Protein AF-A0A0Q3VH57-F1 (afdb_monomer_lite)

Secondary structure (DSSP, 8-state):
--HHHHHHHGGGG--SEEEEEEEEETTEEEEEEEEEESEEEEETTEEEEEETTEEEEEEE-TT--EEEE-TTSTTEEEEEETTEEEEEE--

Radius of gyration: 12.57 Å; chains: 1; bounding box: 34×26×29 Å

pLDDT: mean 83.64, std 14.16, range [37.16, 96.94]

Structure (mmCIF, N/CA/C/O backbone):
data_AF-A0A0Q3VH57-F1
#
_entry.id   AF-A0A0Q3VH57-F1
#
loop_
_atom_site.group_PDB
_atom_site.id
_atom_site.type_symbol
_atom_site.label_atom_id
_atom_site.label_alt_id
_atom_site.label_comp_id
_atom_site.label_asym_id
_atom_site.label_entity_id
_atom_site.label_seq_id
_atom_site.pdbx_PDB_ins_code
_atom_site.Cartn_x
_atom_site.Cartn_y
_atom_site.Cartn_z
_atom_site.occupancy
_atom_site.B_iso_or_equiv
_atom_site.auth_seq_id
_atom_site.auth_comp_id
_atom_site.auth_asym_id
_atom_site.auth_atom_id
_atom_site.pdbx_PDB_model_num
ATOM 1 N N . MET A 1 1 ? 18.431 -12.012 2.994 1.00 40.66 1 MET A N 1
ATOM 2 C CA . MET A 1 1 ? 17.038 -11.970 2.494 1.00 40.66 1 MET A CA 1
ATOM 3 C C . MET A 1 1 ? 16.057 -12.027 3.673 1.00 40.66 1 MET A C 1
ATOM 5 O O . MET A 1 1 ? 15.181 -12.874 3.690 1.00 40.66 1 MET A O 1
ATOM 9 N N . GLU A 1 2 ? 16.186 -11.133 4.661 1.00 37.16 2 GLU A N 1
ATOM 10 C CA . GLU A 1 2 ? 15.301 -11.097 5.852 1.00 37.16 2 GLU A CA 1
ATOM 11 C C . GLU A 1 2 ? 14.545 -9.760 5.994 1.00 37.16 2 GLU A C 1
ATOM 13 O O . GLU A 1 2 ? 13.759 -9.573 6.915 1.00 37.16 2 GLU A O 1
ATOM 18 N N . THR A 1 3 ? 14.743 -8.822 5.065 1.00 51.53 3 THR A N 1
ATOM 19 C CA . THR A 1 3 ? 14.339 -7.418 5.229 1.00 51.53 3 THR A CA 1
ATOM 20 C C . THR A 1 3 ? 12.931 -7.101 4.708 1.00 51.53 3 THR A C 1
ATOM 22 O O . THR A 1 3 ? 12.270 -6.221 5.246 1.00 51.53 3 THR A O 1
ATOM 25 N N . THR A 1 4 ? 12.431 -7.821 3.698 1.00 55.53 4 THR A N 1
ATOM 26 C CA . THR A 1 4 ? 11.162 -7.489 3.011 1.00 55.53 4 THR A CA 1
ATOM 27 C C . THR A 1 4 ? 9.920 -7.899 3.816 1.00 55.53 4 THR A C 1
ATOM 29 O O . THR A 1 4 ? 8.981 -7.117 3.956 1.00 55.53 4 THR A O 1
ATOM 32 N N . LEU A 1 5 ? 9.926 -9.103 4.403 1.00 53.62 5 LEU A N 1
ATOM 33 C CA . LEU A 1 5 ? 8.798 -9.637 5.184 1.00 53.62 5 LEU A CA 1
ATOM 34 C C . LEU A 1 5 ? 8.637 -8.938 6.543 1.00 53.62 5 LEU A C 1
ATOM 36 O O . LEU A 1 5 ? 7.522 -8.634 6.955 1.00 53.62 5 LEU A O 1
ATOM 40 N N . ALA A 1 6 ? 9.739 -8.623 7.228 1.00 58.81 6 ALA A N 1
ATOM 41 C CA . ALA A 1 6 ? 9.677 -7.891 8.494 1.00 58.81 6 ALA A CA 1
ATOM 42 C C . ALA A 1 6 ? 9.066 -6.490 8.309 1.00 58.81 6 ALA A C 1
ATOM 44 O O . ALA A 1 6 ? 8.258 -6.043 9.125 1.00 58.81 6 ALA A O 1
ATOM 45 N N . ASN A 1 7 ? 9.396 -5.822 7.201 1.00 64.50 7 ASN A N 1
ATOM 46 C CA . ASN A 1 7 ? 8.890 -4.487 6.923 1.00 64.50 7 ASN A CA 1
ATOM 47 C C . ASN A 1 7 ? 7.408 -4.499 6.511 1.00 64.50 7 ASN A C 1
ATOM 49 O O . ASN A 1 7 ? 6.676 -3.611 6.941 1.00 64.50 7 ASN A O 1
ATOM 53 N N . ILE A 1 8 ? 6.921 -5.487 5.746 1.00 73.00 8 ILE A N 1
ATOM 54 C CA . ILE A 1 8 ? 5.502 -5.503 5.342 1.00 73.00 8 ILE A CA 1
ATOM 55 C C . ILE A 1 8 ? 4.568 -5.730 6.538 1.00 73.00 8 ILE A C 1
ATOM 57 O O . ILE A 1 8 ? 3.523 -5.090 6.632 1.00 73.00 8 ILE A O 1
ATOM 61 N N . HIS A 1 9 ? 4.979 -6.541 7.521 1.00 75.81 9 HIS A N 1
ATOM 62 C CA . HIS A 1 9 ? 4.228 -6.697 8.769 1.00 75.81 9 HIS A CA 1
ATOM 63 C C . HIS A 1 9 ? 4.134 -5.394 9.572 1.00 75.81 9 HIS A C 1
ATOM 65 O O . HIS A 1 9 ? 3.162 -5.207 10.296 1.00 75.81 9 HIS A O 1
ATOM 71 N N . SER A 1 10 ? 5.072 -4.451 9.408 1.00 79.38 10 SER A N 1
ATOM 72 C CA . SER A 1 10 ? 4.973 -3.140 10.062 1.00 79.38 10 SER A CA 1
ATOM 73 C C . SER A 1 10 ? 3.764 -2.327 9.589 1.00 79.38 10 SER A C 1
ATOM 75 O O . SER A 1 10 ? 3.308 -1.453 10.320 1.00 79.38 10 SER A O 1
ATOM 77 N N . LEU A 1 11 ? 3.188 -2.626 8.418 1.00 82.94 11 LEU A N 1
ATOM 78 C CA . LEU A 1 11 ? 1.996 -1.931 7.929 1.00 82.94 11 LEU A CA 1
ATOM 79 C C . LEU A 1 11 ? 0.756 -2.172 8.792 1.00 82.94 11 LEU A C 1
ATOM 81 O O . LEU A 1 11 ? -0.137 -1.327 8.811 1.00 82.94 11 LEU A O 1
ATOM 85 N N . SER A 1 12 ? 0.702 -3.270 9.553 1.00 83.25 12 SER A N 1
ATOM 86 C CA . SER A 1 12 ? -0.432 -3.550 10.442 1.00 83.25 12 SER A CA 1
ATOM 87 C C . SER A 1 12 ? -0.564 -2.540 11.588 1.00 83.25 12 SER A C 1
ATOM 89 O O . SER A 1 12 ? -1.554 -2.566 12.317 1.00 83.25 12 SER A O 1
ATOM 91 N N . GLN A 1 13 ? 0.432 -1.666 11.788 1.00 86.94 13 GLN A N 1
ATOM 92 C CA . GLN A 1 13 ? 0.355 -0.577 12.760 1.00 86.94 13 GLN A CA 1
ATOM 93 C C . GLN A 1 13 ? -0.600 0.544 12.318 1.00 86.94 13 GLN A C 1
ATOM 95 O O . GLN A 1 13 ? -1.152 1.238 13.174 1.00 86.94 13 GLN A O 1
ATOM 100 N N . PHE A 1 14 ? -0.806 0.717 11.006 1.00 90.88 14 PHE A N 1
ATOM 101 C CA . PHE A 1 14 ? -1.701 1.735 10.463 1.00 90.88 14 PHE A CA 1
ATOM 102 C C . PHE A 1 14 ? -3.150 1.266 10.564 1.00 90.88 14 PHE A C 1
ATOM 104 O O . PHE A 1 14 ? -3.495 0.151 10.173 1.00 90.88 14 PHE A O 1
ATOM 111 N N . LYS A 1 15 ? -4.008 2.128 11.107 1.00 93.50 15 LYS A N 1
ATOM 112 C CA . LYS A 1 15 ? -5.422 1.837 11.355 1.00 93.50 15 LYS A CA 1
ATOM 113 C C . LYS A 1 15 ? -6.223 3.126 11.438 1.00 93.50 15 LYS A C 1
ATOM 115 O O . LYS A 1 15 ? -5.702 4.134 11.907 1.00 93.50 15 LYS A O 1
ATOM 120 N N . ASN A 1 16 ? -7.498 3.061 11.065 1.00 95.25 16 ASN A N 1
ATOM 121 C CA . ASN A 1 16 ? -8.445 4.181 11.144 1.00 95.25 16 ASN A CA 1
ATOM 122 C C . ASN A 1 16 ? -7.921 5.473 10.496 1.00 95.25 16 ASN A C 1
ATOM 124 O O . ASN A 1 16 ? -8.001 6.551 11.084 1.00 95.25 16 ASN A O 1
ATOM 128 N N . GLN A 1 17 ? -7.351 5.359 9.299 1.00 95.00 17 GLN A N 1
ATOM 129 C CA . GLN A 1 17 ? -6.733 6.483 8.604 1.00 95.00 17 GLN A CA 1
ATOM 130 C C . GLN A 1 17 ? -6.895 6.369 7.089 1.00 95.00 17 GLN A C 1
ATOM 132 O O . GLN A 1 17 ? -7.446 5.398 6.567 1.00 95.00 17 GLN A O 1
ATOM 137 N N . GLN A 1 18 ? -6.433 7.393 6.378 1.00 95.44 18 GLN A N 1
ATOM 138 C CA . GLN A 1 18 ? -6.340 7.363 4.927 1.00 95.44 18 GLN A CA 1
ATOM 139 C C . GLN A 1 18 ? -5.026 6.698 4.493 1.00 95.44 18 GLN A C 1
ATOM 141 O O . GLN A 1 18 ? -4.019 6.762 5.200 1.00 95.44 18 GLN A O 1
ATOM 146 N N . VAL A 1 19 ? -5.037 6.081 3.315 1.00 94.31 19 VAL A N 1
ATOM 147 C CA . VAL A 1 19 ? -3.839 5.732 2.546 1.00 94.31 19 VAL A CA 1
ATOM 148 C C . VAL A 1 19 ? -3.962 6.329 1.148 1.00 94.31 19 VAL A C 1
ATOM 150 O O . VAL A 1 19 ? -5.048 6.349 0.561 1.00 94.31 19 VAL A O 1
ATOM 153 N N . ILE A 1 20 ? -2.850 6.837 0.626 1.00 95.56 20 ILE A N 1
ATOM 154 C CA . ILE A 1 20 ? -2.696 7.214 -0.777 1.00 95.56 20 ILE A CA 1
ATOM 155 C C . ILE A 1 20 ? -1.836 6.145 -1.444 1.00 95.56 20 ILE A C 1
ATOM 157 O O . ILE A 1 20 ? -0.755 5.829 -0.951 1.00 95.56 20 ILE A O 1
ATOM 161 N N . ILE A 1 21 ? -2.325 5.605 -2.555 1.00 94.19 21 ILE A N 1
ATOM 162 C CA . ILE A 1 21 ? -1.676 4.547 -3.323 1.00 94.19 21 ILE A CA 1
ATOM 163 C C . ILE A 1 21 ? -1.385 5.087 -4.720 1.00 94.19 21 ILE A C 1
ATOM 165 O O . ILE A 1 21 ? -2.310 5.464 -5.437 1.00 94.19 21 ILE A O 1
ATOM 169 N N . ASN A 1 22 ? -0.116 5.126 -5.109 1.00 95.00 22 ASN A N 1
ATOM 170 C CA . ASN A 1 22 ? 0.302 5.518 -6.453 1.00 95.00 22 ASN A CA 1
ATOM 171 C C . ASN A 1 22 ? 0.822 4.292 -7.205 1.00 95.00 22 ASN A C 1
ATOM 173 O O . ASN A 1 22 ? 1.642 3.552 -6.667 1.00 95.00 22 ASN A O 1
ATOM 177 N N . PHE A 1 23 ? 0.398 4.117 -8.451 1.00 93.19 23 PHE A N 1
ATOM 178 C CA . PHE A 1 23 ? 0.867 3.071 -9.353 1.00 93.19 23 PHE A CA 1
ATOM 179 C C . PHE A 1 23 ? 1.679 3.698 -10.475 1.00 93.19 23 PHE A C 1
ATOM 181 O O . PHE A 1 23 ? 1.200 4.609 -11.152 1.00 93.19 23 PHE A O 1
ATOM 188 N N . TYR A 1 24 ? 2.881 3.181 -10.679 1.00 93.56 24 TYR A N 1
ATOM 189 C CA . TYR A 1 24 ? 3.799 3.609 -11.718 1.00 93.56 24 TYR A CA 1
ATOM 190 C C . TYR A 1 24 ? 4.101 2.460 -12.680 1.00 93.56 24 TYR A C 1
ATOM 192 O O . TYR A 1 24 ? 4.304 1.325 -12.237 1.00 93.56 24 TYR A O 1
ATOM 200 N N . GLU A 1 25 ? 4.187 2.777 -13.970 1.00 93.12 25 GLU A N 1
ATOM 201 C CA . GLU A 1 25 ? 4.733 1.915 -15.022 1.00 93.12 25 GLU A CA 1
ATOM 202 C C . GLU A 1 25 ? 5.790 2.706 -15.798 1.00 93.12 25 GLU A C 1
ATOM 204 O O . GLU A 1 25 ? 5.528 3.834 -16.194 1.00 93.12 25 GLU A O 1
ATOM 209 N N . GLU A 1 26 ? 6.994 2.151 -15.969 1.00 91.94 26 GLU A N 1
ATOM 210 C CA . GLU A 1 26 ? 8.121 2.835 -16.639 1.00 91.94 26 GLU A CA 1
ATOM 211 C C . GLU A 1 26 ? 8.406 4.237 -16.058 1.00 91.94 26 GLU A C 1
ATOM 213 O O . GLU A 1 26 ? 8.659 5.197 -16.777 1.00 91.94 26 GLU A O 1
ATOM 218 N N . ASP A 1 27 ? 8.342 4.345 -14.724 1.00 88.50 27 ASP A N 1
ATOM 219 C CA . ASP A 1 27 ? 8.454 5.591 -13.948 1.00 88.50 27 ASP A CA 1
ATOM 220 C C . ASP A 1 27 ? 7.347 6.642 -14.182 1.00 88.50 27 ASP A C 1
ATOM 222 O O . ASP A 1 27 ? 7.353 7.692 -13.529 1.00 88.50 27 ASP A O 1
ATOM 226 N N . GLU A 1 28 ? 6.334 6.355 -15.001 1.00 94.25 28 GLU A N 1
ATOM 227 C CA . GLU A 1 28 ? 5.166 7.216 -15.189 1.00 94.25 28 GLU A CA 1
ATOM 228 C C . GLU A 1 28 ? 4.041 6.857 -14.216 1.00 94.25 28 GLU A C 1
ATOM 230 O O . GLU A 1 28 ? 3.693 5.691 -14.048 1.00 94.25 28 GLU A O 1
ATOM 235 N N . LEU A 1 29 ? 3.442 7.863 -13.568 1.00 95.44 29 LEU A N 1
ATOM 236 C CA . LEU A 1 29 ? 2.274 7.663 -12.707 1.00 95.44 29 LEU A CA 1
ATOM 237 C C . LEU A 1 29 ? 1.051 7.331 -13.572 1.00 95.44 29 LEU A C 1
ATOM 239 O O . LEU A 1 29 ? 0.481 8.223 -14.200 1.00 95.44 29 LEU A O 1
ATOM 243 N N . VAL A 1 30 ? 0.615 6.072 -13.548 1.00 96.19 30 VAL A N 1
ATOM 244 C CA . VAL A 1 30 ? -0.525 5.595 -14.347 1.00 96.19 30 VAL A CA 1
ATOM 245 C C . VAL A 1 30 ? -1.845 5.612 -13.579 1.00 96.19 30 VAL A C 1
ATOM 247 O O . VAL A 1 30 ? -2.906 5.763 -14.182 1.00 96.19 30 VAL A O 1
ATOM 250 N N . GLN A 1 31 ? -1.808 5.484 -12.249 1.00 95.62 31 GLN A N 1
ATOM 251 C CA . GLN A 1 31 ? -3.009 5.494 -11.412 1.00 95.62 31 GLN A CA 1
ATOM 252 C C . GLN A 1 31 ? -2.704 6.014 -10.007 1.00 95.62 31 GLN A C 1
ATOM 254 O O . GLN A 1 31 ? -1.623 5.796 -9.461 1.00 95.62 31 GLN A O 1
ATOM 259 N N . ARG A 1 32 ? -3.684 6.692 -9.403 1.00 95.81 32 ARG A N 1
ATOM 260 C CA . ARG A 1 32 ? -3.621 7.171 -8.023 1.00 95.81 32 ARG A CA 1
ATOM 261 C C . ARG A 1 32 ? -4.952 6.961 -7.323 1.00 95.81 32 ARG A C 1
ATOM 263 O O . ARG A 1 32 ? -5.963 7.499 -7.758 1.00 95.81 32 ARG A O 1
ATOM 270 N N . GLU A 1 33 ? -4.908 6.266 -6.198 1.00 94.94 33 GLU A N 1
ATOM 271 C CA . GLU A 1 33 ? -6.058 5.993 -5.344 1.00 94.94 33 GLU A CA 1
ATOM 272 C C . GLU A 1 33 ? -5.868 6.626 -3.967 1.00 94.94 33 GLU A C 1
ATOM 274 O O . GLU A 1 33 ? -4.759 6.707 -3.437 1.00 94.94 33 GLU A O 1
ATOM 279 N N . GLY A 1 34 ? -6.965 7.076 -3.366 1.00 95.25 34 GLY A N 1
ATOM 280 C CA . GLY A 1 34 ? -6.991 7.550 -1.989 1.00 95.25 34 GLY A CA 1
ATOM 281 C C . GLY A 1 34 ? -8.195 6.960 -1.277 1.00 95.25 34 GLY A C 1
ATOM 282 O O . GLY A 1 34 ? -9.324 7.254 -1.658 1.00 95.25 34 GLY A O 1
ATOM 283 N N . LEU A 1 35 ? -7.969 6.161 -0.235 1.00 95.44 35 LEU A N 1
ATOM 284 C CA . LEU A 1 35 ? -9.059 5.511 0.494 1.00 95.44 35 LEU A CA 1
ATOM 285 C C . LEU A 1 35 ? -8.882 5.592 2.009 1.00 95.44 35 LEU A C 1
ATOM 287 O O . LEU A 1 35 ? -7.770 5.555 2.531 1.00 95.44 35 LEU A O 1
ATOM 291 N N . PHE A 1 36 ? -10.008 5.691 2.711 1.00 96.50 36 PHE A N 1
ATOM 292 C CA . PHE A 1 36 ? -10.068 5.517 4.159 1.00 96.50 36 PHE A CA 1
ATOM 293 C C . PHE A 1 36 ? -10.256 4.042 4.494 1.00 96.50 36 PHE A C 1
ATOM 295 O O . PHE A 1 36 ? -11.110 3.378 3.905 1.00 96.50 36 PHE A O 1
ATOM 302 N N . PHE A 1 37 ? -9.504 3.559 5.477 1.00 96.12 37 PHE A N 1
ATOM 303 C CA . PHE A 1 37 ? -9.592 2.194 5.976 1.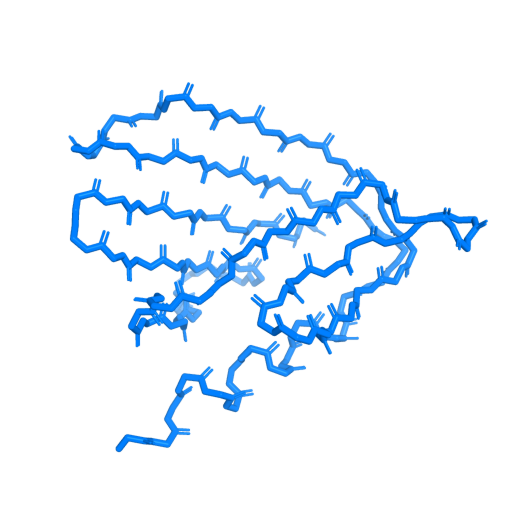00 96.12 37 PHE A CA 1
ATOM 304 C C . PHE A 1 37 ? -9.512 2.170 7.506 1.00 96.12 37 PHE A C 1
ATOM 306 O O . PHE A 1 37 ? -8.956 3.065 8.145 1.00 96.12 37 PHE A O 1
ATOM 313 N N . GLU A 1 38 ? -10.070 1.125 8.101 1.00 96.94 38 GLU A N 1
ATOM 314 C CA . GLU A 1 38 ? -10.063 0.891 9.547 1.00 96.94 38 GLU A CA 1
ATOM 315 C C . GLU A 1 38 ? -8.972 -0.094 9.942 1.00 96.94 38 GLU A C 1
ATOM 317 O O . GLU A 1 38 ? -8.271 0.123 10.929 1.00 96.94 38 GLU A O 1
ATOM 322 N N . SER A 1 39 ? -8.793 -1.155 9.154 1.00 94.44 39 SER A N 1
ATOM 323 C CA . SER A 1 39 ? -7.763 -2.164 9.390 1.00 94.44 39 SER A CA 1
ATOM 324 C C . SER A 1 39 ? -7.084 -2.607 8.101 1.00 94.44 39 SER A C 1
ATOM 326 O O . SER A 1 39 ? -7.665 -2.547 7.015 1.00 94.44 39 SER A O 1
ATOM 328 N N . LEU A 1 40 ? -5.832 -3.031 8.244 1.00 92.56 40 LEU A N 1
ATOM 329 C CA . LEU A 1 40 ? -4.993 -3.548 7.175 1.00 92.56 40 LEU A CA 1
ATOM 330 C C . LEU A 1 40 ? -4.485 -4.928 7.586 1.00 92.56 40 LEU A C 1
ATOM 332 O O . LEU A 1 40 ? -3.993 -5.109 8.703 1.00 92.56 40 LEU A O 1
ATOM 336 N N . GLN A 1 41 ? -4.620 -5.900 6.690 1.00 90.31 41 GLN A N 1
ATOM 337 C CA . GLN A 1 41 ? -4.197 -7.278 6.916 1.00 90.31 41 GLN A CA 1
ATOM 338 C C . GLN A 1 41 ? -3.452 -7.829 5.705 1.00 90.31 41 GLN A C 1
ATOM 340 O O . GLN A 1 41 ? -3.624 -7.358 4.582 1.00 90.31 41 GLN A O 1
ATOM 345 N N . ILE A 1 42 ? -2.621 -8.838 5.951 1.00 86.25 42 ILE A N 1
ATOM 346 C CA . ILE A 1 42 ? -1.915 -9.582 4.914 1.00 86.25 42 ILE A CA 1
ATOM 347 C C . ILE A 1 42 ? -2.512 -10.983 4.866 1.00 86.25 42 ILE A C 1
ATOM 349 O O . ILE A 1 42 ? -2.413 -11.721 5.845 1.00 86.25 42 ILE A O 1
ATOM 353 N N . VAL A 1 43 ? -3.128 -11.337 3.741 1.00 86.50 43 VAL A N 1
ATOM 354 C CA . VAL A 1 43 ? -3.776 -12.639 3.523 1.00 86.50 43 VAL A CA 1
ATOM 355 C C . VAL A 1 43 ? -3.413 -13.112 2.122 1.00 86.50 43 VAL A C 1
ATOM 357 O O . VAL A 1 43 ? -3.594 -12.355 1.179 1.00 86.50 43 VAL A O 1
ATOM 360 N N . ASP A 1 44 ? -2.870 -14.322 1.977 1.00 84.38 44 ASP A N 1
ATOM 361 C CA . ASP A 1 44 ? -2.564 -14.941 0.673 1.00 84.38 44 ASP A CA 1
ATOM 362 C C . ASP A 1 44 ? -1.813 -14.023 -0.316 1.00 84.38 44 ASP A C 1
ATOM 364 O O . ASP A 1 44 ? -2.194 -13.877 -1.474 1.00 84.38 44 ASP A O 1
ATOM 368 N N . CYS A 1 45 ? -0.746 -13.362 0.146 1.00 83.81 45 CYS A N 1
ATOM 369 C CA . CYS A 1 45 ? 0.034 -12.402 -0.653 1.00 83.81 45 CYS A CA 1
ATOM 370 C C . CYS A 1 45 ? -0.744 -11.151 -1.123 1.00 83.81 45 CYS A C 1
ATOM 372 O O . CYS A 1 45 ? -0.317 -10.461 -2.053 1.00 83.81 45 CYS A O 1
ATOM 374 N N . LEU A 1 46 ? -1.849 -10.817 -0.450 1.00 87.44 46 LEU A N 1
ATOM 375 C CA . LEU A 1 46 ? -2.624 -9.593 -0.645 1.00 87.44 46 LEU A CA 1
ATOM 376 C C . LEU A 1 46 ? -2.533 -8.694 0.583 1.00 87.44 46 LEU A C 1
ATOM 378 O O . LEU A 1 46 ? -2.712 -9.144 1.715 1.00 87.44 46 LEU A O 1
ATOM 382 N N . LEU A 1 47 ? -2.316 -7.404 0.348 1.00 89.62 47 LEU A N 1
ATOM 383 C CA . LEU A 1 47 ? -2.521 -6.355 1.334 1.00 89.62 47 LEU A CA 1
ATOM 384 C C . LEU A 1 47 ? -3.984 -5.912 1.258 1.00 89.62 47 LEU A C 1
ATOM 386 O O . LEU A 1 47 ? -4.389 -5.251 0.301 1.00 89.62 47 LEU A O 1
ATOM 390 N N . GLN A 1 48 ? -4.783 -6.316 2.238 1.00 93.25 48 GLN A N 1
ATOM 391 C CA . GLN A 1 48 ? -6.218 -6.060 2.284 1.00 93.25 48 GLN A CA 1
ATOM 392 C C . GLN A 1 48 ? -6.522 -4.907 3.233 1.00 93.25 48 GLN A C 1
ATOM 394 O O . GLN A 1 48 ? -6.201 -4.959 4.419 1.00 93.25 48 GLN A O 1
ATOM 399 N N . PHE A 1 49 ? -7.184 -3.885 2.706 1.00 94.94 49 PHE A N 1
ATOM 400 C CA . PHE A 1 49 ? -7.697 -2.750 3.456 1.00 94.94 49 PHE A CA 1
ATOM 401 C C . PHE A 1 49 ? -9.183 -2.964 3.686 1.00 94.94 49 PHE A C 1
ATOM 403 O O . PHE A 1 49 ? 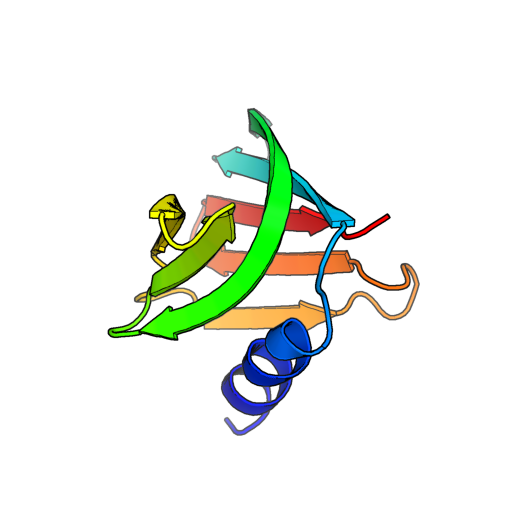-9.934 -3.200 2.736 1.00 94.94 49 PHE A O 1
ATOM 410 N N . SER A 1 50 ? -9.609 -2.867 4.940 1.00 96.62 50 SER A N 1
ATOM 411 C CA . SER A 1 50 ? -10.999 -3.081 5.326 1.00 96.62 50 SER A CA 1
ATOM 412 C C . SER A 1 50 ? -11.587 -1.867 6.025 1.00 96.62 50 SER A C 1
ATOM 414 O O . SER A 1 50 ? -10.899 -1.189 6.791 1.00 96.62 50 SER A O 1
ATOM 416 N N . LYS A 1 51 ? -12.873 -1.623 5.789 1.00 96.38 51 LYS A N 1
ATOM 417 C CA . LYS A 1 51 ? -13.693 -0.613 6.459 1.00 96.38 51 LYS A CA 1
ATOM 418 C C . LYS A 1 51 ? -15.062 -1.221 6.752 1.00 96.38 51 LYS A C 1
ATOM 420 O O . LYS A 1 51 ? -15.629 -1.870 5.879 1.00 96.38 51 LYS A O 1
ATOM 425 N N . GLU A 1 52 ? -15.560 -1.057 7.974 1.00 95.62 52 GLU A N 1
ATOM 426 C CA . GLU A 1 52 ? -16.838 -1.615 8.436 1.00 95.62 52 GLU A CA 1
ATOM 427 C C . GLU A 1 52 ? -16.915 -3.144 8.242 1.00 95.62 52 GLU A C 1
ATOM 429 O O . GLU A 1 52 ? -17.957 -3.717 7.930 1.00 95.62 52 GLU A O 1
ATOM 434 N N . GLY A 1 53 ? -15.771 -3.823 8.396 1.00 92.19 53 GLY A N 1
ATOM 435 C CA . GLY A 1 53 ? -15.641 -5.271 8.201 1.00 92.19 53 GLY A CA 1
ATOM 436 C C . GLY A 1 53 ? -15.658 -5.743 6.741 1.00 92.19 53 GLY A C 1
ATOM 437 O O . GLY A 1 53 ? -15.565 -6.945 6.505 1.00 92.19 53 GLY A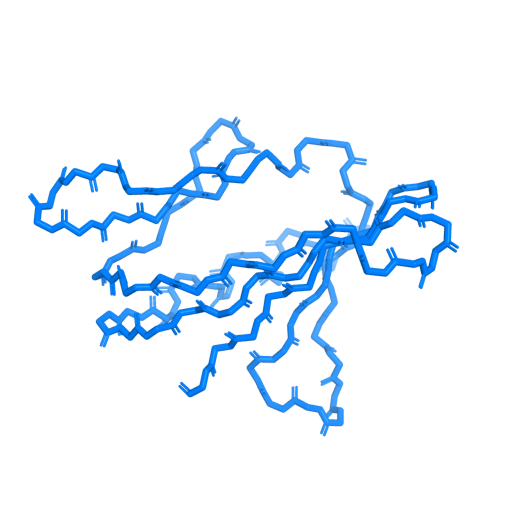 O 1
ATOM 438 N N . MET A 1 54 ? -15.743 -4.835 5.764 1.00 95.38 54 MET A N 1
ATOM 439 C CA . MET A 1 54 ? -15.692 -5.157 4.336 1.00 95.38 54 MET A CA 1
ATOM 440 C C . MET A 1 54 ? -14.338 -4.782 3.741 1.00 95.38 54 MET A C 1
ATOM 442 O O . MET A 1 54 ? -13.792 -3.725 4.054 1.00 95.38 54 MET A O 1
ATOM 446 N N . ILE A 1 55 ? -13.817 -5.618 2.841 1.00 95.88 55 ILE A N 1
ATOM 447 C CA . ILE A 1 55 ? -12.609 -5.299 2.073 1.00 95.88 55 ILE A CA 1
ATOM 448 C C . ILE A 1 55 ? -12.964 -4.202 1.068 1.00 95.88 55 ILE A C 1
ATOM 450 O O . ILE A 1 55 ? -13.783 -4.411 0.175 1.00 95.88 55 ILE A O 1
ATOM 454 N N . VAL A 1 56 ? -12.338 -3.038 1.215 1.00 95.69 56 VAL A N 1
ATOM 455 C CA . VAL A 1 56 ? -12.527 -1.884 0.323 1.00 95.69 56 VAL A CA 1
ATOM 456 C C . VAL A 1 56 ? -11.435 -1.784 -0.735 1.00 95.69 56 VAL A C 1
ATOM 458 O O . VAL A 1 56 ? -11.648 -1.180 -1.781 1.00 95.69 56 VAL A O 1
ATOM 461 N N . PHE A 1 57 ? -10.270 -2.380 -0.476 1.00 94.69 57 PHE A N 1
ATOM 462 C CA . PHE A 1 57 ? -9.167 -2.438 -1.425 1.00 94.69 57 PHE A CA 1
ATOM 463 C C . PHE A 1 57 ? -8.278 -3.650 -1.142 1.00 94.69 57 PHE A C 1
ATOM 465 O O . PHE A 1 57 ? -8.048 -3.996 0.017 1.00 94.69 57 PHE A O 1
ATOM 472 N N . ALA A 1 58 ? -7.753 -4.277 -2.191 1.00 92.31 58 ALA A N 1
ATOM 473 C CA . ALA A 1 58 ? -6.791 -5.364 -2.075 1.00 92.31 58 ALA A CA 1
ATOM 474 C C . ALA A 1 58 ? -5.662 -5.157 -3.085 1.00 92.31 58 ALA A C 1
ATOM 476 O O . ALA A 1 58 ? -5.912 -5.026 -4.281 1.00 92.31 58 ALA A O 1
ATOM 477 N N . LEU A 1 59 ? -4.424 -5.138 -2.594 1.00 88.62 59 LEU A N 1
ATOM 478 C CA . LEU A 1 59 ? -3.229 -5.008 -3.419 1.00 88.62 59 LEU A CA 1
ATOM 479 C C . LEU A 1 59 ? -2.467 -6.337 -3.435 1.00 88.62 59 LEU A C 1
ATOM 481 O O . LEU A 1 59 ? -1.960 -6.737 -2.382 1.00 88.62 59 LEU A O 1
ATOM 485 N N . PRO A 1 60 ? -2.342 -7.021 -4.583 1.00 85.31 60 PRO A N 1
ATOM 486 C CA . PRO A 1 60 ? -1.413 -8.137 -4.703 1.00 85.31 60 PRO A CA 1
ATOM 487 C C . PRO A 1 60 ? 0.015 -7.632 -4.538 1.00 85.31 60 PRO A C 1
ATOM 489 O O . PRO A 1 60 ? 0.436 -6.703 -5.224 1.00 85.31 60 PRO A O 1
ATOM 492 N N . PHE A 1 61 ? 0.758 -8.256 -3.626 1.00 77.31 61 PHE A N 1
ATOM 493 C CA . PHE A 1 61 ? 2.201 -8.063 -3.502 1.00 77.31 61 PHE A CA 1
ATOM 494 C C . PHE A 1 61 ? 2.986 -9.320 -3.904 1.00 77.31 61 PHE A C 1
ATOM 496 O O . PHE A 1 61 ? 4.203 -9.376 -3.712 1.00 77.31 61 PHE A O 1
ATOM 503 N N . ASP A 1 62 ? 2.315 -10.321 -4.491 1.00 69.88 62 ASP A N 1
ATOM 504 C CA . ASP A 1 62 ? 3.004 -11.479 -5.051 1.00 69.88 62 ASP A CA 1
ATOM 505 C C . ASP A 1 62 ? 4.056 -11.037 -6.086 1.00 69.88 62 ASP A C 1
ATOM 507 O O . ASP A 1 62 ? 3.864 -10.132 -6.901 1.00 69.88 62 ASP A O 1
ATOM 511 N N . GLY A 1 63 ? 5.251 -11.614 -5.970 1.00 58.47 63 GLY A N 1
ATOM 512 C CA . GLY A 1 63 ? 6.370 -11.320 -6.856 1.00 58.47 63 GLY A CA 1
ATOM 513 C C . GLY A 1 63 ? 7.006 -9.928 -6.732 1.00 58.47 63 GLY A C 1
ATOM 514 O O . GLY A 1 63 ? 7.956 -9.681 -7.471 1.00 58.47 63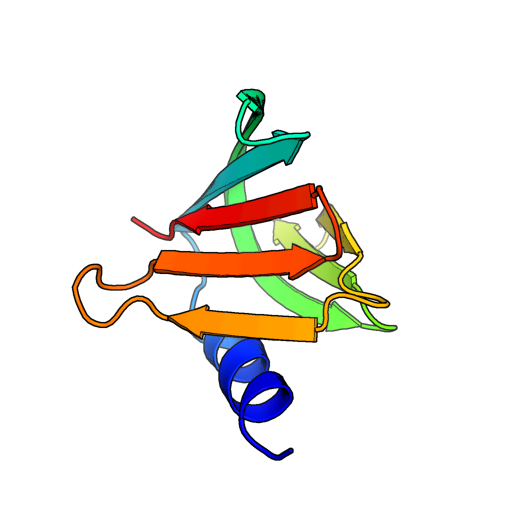 GLY A O 1
ATOM 515 N N . PHE A 1 64 ? 6.557 -9.039 -5.836 1.00 59.78 64 PHE A N 1
ATOM 516 C CA . PHE A 1 64 ? 7.274 -7.790 -5.551 1.00 59.78 64 PHE A CA 1
ATOM 517 C C . PHE A 1 64 ? 8.504 -8.068 -4.678 1.00 59.78 64 PHE A C 1
ATOM 519 O O . PHE A 1 64 ? 8.412 -8.725 -3.640 1.00 59.78 64 PHE A O 1
ATOM 526 N N . MET A 1 65 ? 9.678 -7.604 -5.118 1.00 54.66 65 MET A N 1
ATOM 527 C CA . MET A 1 65 ? 10.963 -8.016 -4.530 1.00 54.66 65 MET A CA 1
ATOM 528 C C . MET A 1 65 ? 11.355 -7.195 -3.296 1.00 54.66 65 MET A C 1
ATOM 530 O O . MET A 1 65 ? 12.052 -7.698 -2.408 1.00 54.66 65 MET A O 1
ATOM 534 N N . TYR A 1 66 ? 10.897 -5.945 -3.216 1.00 62.41 66 TYR A N 1
ATOM 535 C CA . TYR A 1 66 ? 11.354 -4.993 -2.210 1.00 62.41 66 TYR A CA 1
ATOM 536 C C . TYR A 1 66 ? 10.185 -4.270 -1.562 1.00 62.41 66 TYR A C 1
ATOM 538 O O . TYR A 1 66 ? 9.307 -3.759 -2.245 1.00 62.41 66 TYR A O 1
ATOM 546 N N . PHE A 1 67 ? 10.211 -4.222 -0.234 1.00 66.19 67 PHE A N 1
ATOM 547 C CA . PHE A 1 67 ? 9.328 -3.410 0.582 1.00 66.19 67 PHE A CA 1
ATOM 548 C C . PHE A 1 67 ? 10.223 -2.587 1.505 1.00 66.19 67 PHE A C 1
ATOM 550 O O . PHE A 1 67 ? 10.775 -3.091 2.492 1.00 66.19 67 PHE A O 1
ATOM 557 N N . THR A 1 68 ? 10.433 -1.330 1.128 1.00 63.62 68 THR A N 1
ATOM 558 C CA . THR A 1 68 ? 11.393 -0.446 1.790 1.00 63.62 68 THR A CA 1
ATOM 559 C C . THR A 1 68 ? 10.681 0.815 2.249 1.00 63.62 68 THR A C 1
ATOM 561 O O . THR A 1 68 ? 9.978 1.466 1.478 1.00 63.62 68 THR A O 1
ATOM 564 N N . GLN A 1 69 ? 10.882 1.172 3.517 1.00 66.94 69 GLN A N 1
ATOM 565 C CA . GLN A 1 69 ? 10.550 2.500 4.013 1.00 66.94 69 GLN A CA 1
ATOM 566 C C . GLN A 1 69 ? 11.654 3.457 3.561 1.00 66.94 69 GLN A C 1
ATOM 568 O O . GLN A 1 69 ? 12.828 3.227 3.863 1.00 66.94 69 GLN A O 1
ATOM 573 N N . ARG A 1 70 ? 11.315 4.541 2.857 1.00 64.75 70 ARG A N 1
ATOM 574 C CA . ARG A 1 70 ? 12.310 5.599 2.627 1.00 64.75 70 ARG A CA 1
ATOM 575 C C . ARG A 1 70 ? 12.580 6.283 3.963 1.00 64.75 70 ARG A C 1
ATOM 577 O O . ARG A 1 70 ? 11.677 6.869 4.547 1.00 64.75 70 ARG A O 1
ATOM 584 N N . THR A 1 71 ? 13.817 6.236 4.449 1.00 61.06 71 THR A N 1
ATOM 585 C CA . THR A 1 71 ? 14.206 6.836 5.742 1.00 61.06 71 THR A CA 1
ATOM 586 C C . THR A 1 71 ? 13.942 8.343 5.809 1.00 61.06 71 THR A C 1
ATOM 588 O O . THR A 1 71 ? 13.785 8.897 6.892 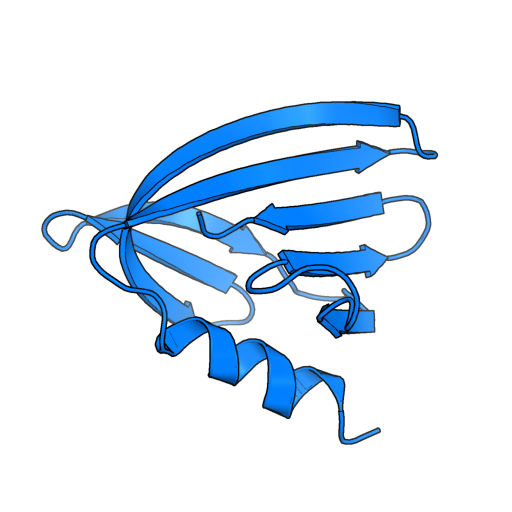1.00 61.06 71 THR A O 1
ATOM 591 N N . GLU A 1 72 ? 13.867 8.995 4.649 1.00 67.31 72 GLU A N 1
ATOM 592 C CA . GLU A 1 72 ? 13.615 10.429 4.481 1.00 67.31 72 GLU A CA 1
ATOM 593 C C . GLU A 1 72 ? 12.126 10.799 4.598 1.00 67.31 72 GLU A C 1
ATOM 595 O O . GLU A 1 72 ? 11.801 11.948 4.891 1.00 67.31 72 GLU A O 1
ATOM 600 N N . PHE A 1 73 ? 11.215 9.833 4.426 1.00 67.44 73 PHE A N 1
ATOM 601 C CA . PHE A 1 73 ? 9.769 10.050 4.455 1.00 67.44 73 PHE A CA 1
ATOM 602 C C . PHE A 1 73 ? 9.117 9.094 5.457 1.00 67.44 73 PHE A C 1
ATOM 604 O O . PHE A 1 73 ? 8.997 7.888 5.233 1.00 67.44 73 PHE A O 1
ATOM 611 N N . LYS A 1 74 ? 8.680 9.636 6.600 1.00 73.62 74 LYS A N 1
ATOM 612 C CA . LYS A 1 74 ? 7.911 8.857 7.580 1.00 73.62 74 LYS A CA 1
ATOM 613 C C . LYS A 1 74 ? 6.642 8.313 6.922 1.00 73.62 74 LYS A C 1
ATOM 615 O O . LYS A 1 74 ? 5.996 9.024 6.159 1.00 73.62 74 LYS A O 1
ATOM 620 N N . ASN A 1 75 ? 6.299 7.067 7.247 1.00 82.94 75 ASN A N 1
ATOM 621 C CA . ASN A 1 75 ? 5.077 6.399 6.798 1.00 82.94 75 ASN A CA 1
ATOM 622 C C . ASN A 1 75 ? 4.930 6.285 5.263 1.00 82.94 75 ASN A C 1
ATOM 624 O O . ASN A 1 75 ? 3.817 6.209 4.741 1.00 82.94 75 ASN A O 1
ATOM 628 N N . PHE A 1 76 ? 6.054 6.284 4.542 1.00 85.88 76 PHE A N 1
ATOM 629 C CA . PHE A 1 76 ? 6.110 6.076 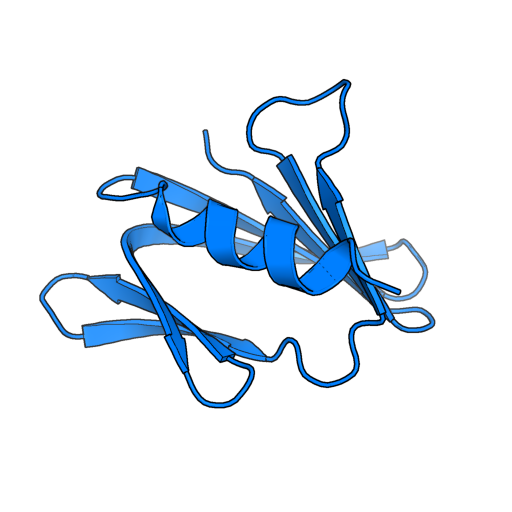3.101 1.00 85.88 76 PHE A CA 1
ATOM 630 C C . PHE A 1 76 ? 6.775 4.740 2.792 1.00 85.88 76 PHE A C 1
ATOM 632 O O . PHE A 1 76 ? 7.901 4.477 3.227 1.00 85.88 76 PHE A O 1
ATOM 639 N N . TYR A 1 77 ? 6.093 3.927 1.999 1.00 86.50 77 TYR A N 1
ATOM 640 C CA . TYR A 1 77 ? 6.537 2.599 1.607 1.00 86.50 77 TYR A CA 1
ATOM 641 C C . TYR A 1 77 ? 6.396 2.439 0.103 1.00 86.50 77 TYR A C 1
ATOM 643 O O . TYR A 1 77 ? 5.499 3.020 -0.501 1.00 86.50 77 TYR A O 1
ATOM 651 N N . PHE A 1 78 ? 7.251 1.627 -0.507 1.00 85.12 78 PHE A N 1
ATOM 652 C CA . PHE A 1 78 ? 7.090 1.265 -1.908 1.00 85.12 78 PHE A CA 1
ATOM 653 C C . PHE A 1 78 ? 7.359 -0.217 -2.139 1.00 85.12 78 PHE A C 1
ATOM 655 O O . PHE A 1 78 ? 8.138 -0.845 -1.419 1.00 85.12 78 PHE A O 1
ATOM 662 N N . LEU A 1 79 ? 6.671 -0.738 -3.147 1.00 85.56 79 LEU A N 1
ATOM 663 C CA . LEU A 1 79 ? 6.756 -2.077 -3.700 1.00 85.56 79 LEU A CA 1
ATOM 664 C C . LEU A 1 79 ? 7.233 -1.934 -5.140 1.00 85.56 79 LEU A C 1
ATOM 666 O O . LEU A 1 79 ? 6.647 -1.166 -5.899 1.00 85.56 79 LEU A O 1
ATOM 670 N N . GLU A 1 80 ? 8.271 -2.660 -5.532 1.00 83.31 80 GLU A N 1
ATOM 671 C CA . GLU A 1 80 ? 8.804 -2.584 -6.895 1.00 83.31 80 GLU A CA 1
ATOM 672 C C . GLU A 1 80 ? 9.058 -3.974 -7.481 1.00 83.31 80 GLU A C 1
ATOM 674 O O . GLU A 1 80 ? 9.516 -4.894 -6.787 1.00 83.31 80 GLU A O 1
ATOM 679 N N . LYS A 1 81 ? 8.700 -4.121 -8.758 1.00 82.25 81 LYS A N 1
ATOM 680 C CA . LYS A 1 81 ? 8.912 -5.315 -9.572 1.00 82.25 81 LYS A CA 1
ATOM 681 C C . LYS A 1 81 ? 9.047 -4.911 -11.036 1.00 82.25 81 LYS A C 1
ATOM 683 O O . LYS A 1 81 ? 8.094 -4.396 -11.619 1.00 82.25 81 LYS A O 1
ATOM 688 N N . ASP A 1 82 ? 10.193 -5.215 -11.636 1.00 84.19 82 ASP A N 1
ATOM 689 C CA . ASP A 1 82 ? 10.498 -4.875 -13.029 1.00 84.19 82 ASP A CA 1
ATOM 690 C C . ASP A 1 82 ? 10.234 -3.378 -13.297 1.00 84.19 82 ASP A C 1
ATOM 692 O O . ASP A 1 82 ? 10.763 -2.532 -12.583 1.00 84.19 82 ASP A O 1
ATOM 696 N N . ASN A 1 83 ? 9.377 -3.046 -14.265 1.00 85.69 83 ASN A N 1
ATOM 697 C CA . ASN A 1 83 ? 9.011 -1.666 -14.603 1.00 85.69 83 ASN A CA 1
ATOM 698 C C . ASN A 1 83 ? 7.794 -1.149 -13.818 1.00 85.69 83 ASN A C 1
ATOM 700 O O . ASN A 1 83 ? 7.239 -0.114 -14.181 1.00 85.69 83 ASN A O 1
ATOM 704 N N . LYS A 1 84 ? 7.324 -1.874 -12.795 1.00 88.38 84 LYS A N 1
ATOM 705 C CA . LYS A 1 84 ? 6.146 -1.505 -12.002 1.00 88.38 84 LYS A CA 1
ATOM 706 C C . LYS A 1 84 ? 6.545 -1.123 -10.586 1.00 88.38 84 LYS A C 1
ATOM 708 O O . LYS A 1 84 ? 7.202 -1.895 -9.885 1.00 88.38 84 LYS A O 1
ATOM 713 N N . ARG A 1 85 ? 6.063 0.031 -10.128 1.00 89.88 85 ARG A N 1
ATOM 714 C CA . ARG A 1 85 ? 6.235 0.495 -8.747 1.00 89.88 85 ARG A CA 1
ATOM 715 C C . ARG A 1 85 ? 4.889 0.884 -8.154 1.00 89.88 85 ARG A C 1
ATOM 717 O O . ARG A 1 85 ? 4.098 1.569 -8.791 1.00 89.88 85 ARG A O 1
ATOM 724 N N . VAL A 1 86 ? 4.632 0.460 -6.924 1.00 91.00 86 VAL A N 1
ATOM 725 C CA . VAL A 1 86 ? 3.482 0.895 -6.130 1.00 91.00 86 VAL A CA 1
ATOM 726 C C . VAL A 1 86 ? 3.997 1.607 -4.896 1.00 91.00 86 VAL A C 1
ATOM 728 O O . VAL A 1 86 ? 4.805 1.055 -4.157 1.00 91.00 86 VAL A O 1
ATOM 731 N N . GLU A 1 87 ? 3.530 2.821 -4.655 1.00 91.56 87 GLU A N 1
ATOM 732 C CA . GLU A 1 87 ? 3.880 3.596 -3.468 1.00 91.56 87 GLU A CA 1
ATOM 733 C C . GLU A 1 87 ? 2.663 3.715 -2.557 1.00 91.56 87 GLU A C 1
ATOM 735 O O . GLU A 1 87 ? 1.556 3.983 -3.017 1.00 91.56 87 GLU A O 1
ATOM 740 N N . LEU A 1 88 ? 2.880 3.520 -1.261 1.00 91.31 88 LEU A N 1
ATOM 741 C CA . LEU A 1 88 ? 1.889 3.624 -0.203 1.00 91.31 88 LEU A CA 1
ATOM 742 C C . LEU A 1 88 ? 2.308 4.750 0.737 1.00 91.31 88 LEU A C 1
ATOM 744 O O . LEU A 1 88 ? 3.371 4.691 1.361 1.00 91.31 88 LEU A O 1
ATOM 748 N N . TYR A 1 89 ? 1.454 5.759 0.863 1.00 91.69 89 TYR A N 1
ATOM 749 C CA . TYR A 1 89 ? 1.651 6.867 1.783 1.00 91.69 89 TYR A CA 1
ATOM 750 C C . TYR A 1 89 ? 0.519 6.934 2.804 1.00 91.69 89 TYR A C 1
ATOM 752 O O . TYR A 1 89 ? -0.660 7.005 2.452 1.00 91.69 89 TYR A O 1
ATOM 760 N N . PHE A 1 90 ? 0.907 6.925 4.074 1.00 90.12 90 PHE A N 1
ATOM 761 C CA . PHE A 1 90 ? 0.028 6.912 5.236 1.00 90.12 90 PHE A CA 1
ATOM 762 C C . PHE A 1 90 ? 0.164 8.264 5.973 1.00 90.12 90 PHE A C 1
ATOM 764 O O . PHE A 1 90 ? 1.071 8.397 6.804 1.00 90.12 90 PHE A O 1
ATOM 771 N N . PRO A 1 91 ? -0.660 9.277 5.622 1.00 85.44 91 PRO A N 1
ATOM 772 C CA . PRO A 1 91 ? -0.612 10.617 6.215 1.00 85.44 91 PRO A CA 1
ATOM 773 C C . PRO A 1 91 ? -0.866 10.639 7.726 1.00 85.44 91 PRO A C 1
ATOM 775 O O . PRO A 1 91 ? -1.543 9.718 8.239 1.00 85.44 91 PRO A O 1
#

Sequence (91 aa):
METTLANIHSLSQFKNQQVIINFYEEDELVQREGLFFESLQIVDCLLQFSKEGMIVFALPFDGFMYFTQRTEFKNFYFLEKDNKRVELYFP

Organism: NCBI:txid1637975

Foldseek 3Di:
DPPAVVLVVVCQVDAQFKKWKFKFFQNDTPDIDIDGAGGWDADPQWTFGHDPNHGPDIDRLPQFDHWDDDPVDPQWTWTDDDRMIMIMHTD